Protein AF-A0A450VSS5-F1 (afdb_monomer)

Sequence (77 aa):
MPTYIYETIPEDSSMEPRRFEVEQRMADDPLTTDPDTGLPVRRVISGGVGFLAGGDMGYASEPAGGSCCNTGMCGCG

Mean predicted aligned error: 14.59 Å

Secondary structure (DSSP, 8-state):
--EEEEEE--SSTTSPPPEEEEE--TTSPPP-B-TTT--BEEEE-SSS-----SS----------------------

Radius of gyration: 18.78 Å; Cα contacts (8 Å, |Δi|>4): 73; chains: 1; bounding box: 42×48×41 Å

Foldseek 3Di:
DDKWKKWFDDPDPPDDIDIDIDDDDPPDDDDQADPPPRTGMDTDDPDDDDPPPDDDDDPDDDDPDDPDDDDDDDDDD

pLDDT: mean 71.65, std 20.15, range [39.22, 93.06]

Nearest PDB structures (foldseek):
  3ir9-assembly1_A  TM=4.479E-01  e=1.567E+00  Methanosarcina mazei
  3ir9-assembly1_B  TM=4.475E-01  e=1.793E+00  Methanosarcina mazei
  6v92-assembly1_O  TM=3.586E-01  e=2.688E+00  Saccharomyces cerevisiae S288C

Solvent-accessible surface area (backbone atoms only — not comparable to full-atom values): 5526 Å² total; per-residue (Å²): 121,53,71,43,42,34,33,40,54,61,88,49,91,88,52,80,66,51,76,50,80,42,79,45,54,93,88,53,81,80,70,56,54,37,90,90,78,67,40,42,34,43,75,55,72,95,77,74,92,76,90,76,83,78,78,92,74,76,96,72,92,69,78,87,71,78,92,70,87,82,86,87,84,82,84,92,134

Organism: NCBI:txid2126335

Structure (mmCIF, N/CA/C/O backbone):
data_AF-A0A450VSS5-F1
#
_entry.id   AF-A0A450VSS5-F1
#
loop_
_atom_site.group_PDB
_atom_site.id
_atom_site.type_symbol
_atom_site.label_atom_id
_atom_site.label_alt_id
_atom_site.label_comp_id
_atom_site.label_asym_id
_atom_site.label_entity_id
_atom_site.label_seq_id
_atom_site.pdbx_PDB_ins_code
_atom_site.Cartn_x
_atom_site.Cartn_y
_atom_site.Cartn_z
_atom_site.occupancy
_atom_site.B_iso_or_equiv
_atom_site.auth_seq_id
_atom_site.auth_comp_id
_atom_site.auth_asym_id
_atom_site.auth_atom_id
_atom_site.pdbx_PDB_model_num
ATOM 1 N N . MET A 1 1 ? 11.654 -12.144 -1.369 1.00 81.56 1 MET A N 1
ATOM 2 C CA . MET A 1 1 ? 10.342 -11.587 -1.761 1.00 81.56 1 MET A CA 1
ATOM 3 C C . MET A 1 1 ? 10.389 -10.103 -1.449 1.00 81.56 1 MET A C 1
ATOM 5 O O . MET A 1 1 ? 10.927 -9.788 -0.396 1.00 81.56 1 MET A O 1
ATOM 9 N N . PRO A 1 2 ? 9.968 -9.193 -2.339 1.00 88.12 2 PRO A N 1
ATOM 10 C CA . PRO A 1 2 ? 9.810 -7.796 -1.956 1.00 88.12 2 PRO A CA 1
ATOM 11 C C . PRO A 1 2 ? 8.589 -7.609 -1.048 1.00 88.12 2 PRO A C 1
ATOM 13 O O . PRO A 1 2 ? 7.575 -8.293 -1.197 1.00 88.12 2 PRO A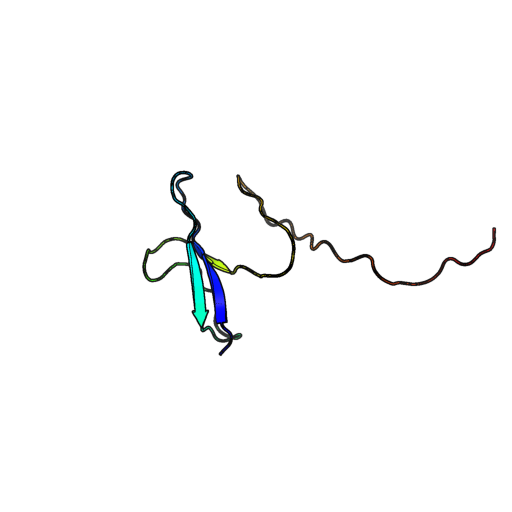 O 1
ATOM 16 N N . THR A 1 3 ? 8.702 -6.652 -0.134 1.00 91.25 3 THR A N 1
ATOM 17 C CA . THR A 1 3 ? 7.606 -6.203 0.724 1.00 91.25 3 THR A CA 1
ATOM 18 C C . THR A 1 3 ? 7.073 -4.890 0.175 1.00 91.25 3 THR A C 1
ATOM 20 O O . THR A 1 3 ? 7.833 -3.945 -0.040 1.00 91.25 3 THR A O 1
ATOM 23 N N . TYR A 1 4 ? 5.770 -4.833 -0.071 1.00 90.00 4 TYR A N 1
ATOM 24 C CA . TYR A 1 4 ? 5.078 -3.632 -0.517 1.00 90.00 4 TYR A CA 1
ATOM 25 C C . TYR A 1 4 ? 4.190 -3.092 0.593 1.00 90.00 4 TYR A C 1
ATOM 27 O O . TYR A 1 4 ? 3.649 -3.854 1.388 1.00 90.00 4 TYR A O 1
ATOM 35 N N . ILE A 1 5 ? 4.007 -1.775 0.615 1.00 91.44 5 ILE A N 1
ATOM 36 C CA . ILE A 1 5 ? 3.067 -1.124 1.525 1.00 91.44 5 ILE A CA 1
ATOM 37 C C . ILE A 1 5 ? 1.737 -0.974 0.793 1.00 91.44 5 ILE A C 1
ATOM 39 O O . ILE A 1 5 ? 1.698 -0.452 -0.321 1.00 91.44 5 ILE A O 1
ATOM 43 N N . TYR A 1 6 ? 0.655 -1.413 1.418 1.00 91.38 6 TYR A N 1
ATOM 44 C CA . TYR A 1 6 ? -0.714 -1.193 0.970 1.00 91.38 6 TYR A CA 1
ATOM 45 C C . TYR A 1 6 ? -1.446 -0.268 1.946 1.00 91.38 6 TYR A C 1
ATOM 47 O O . TYR A 1 6 ? -1.092 -0.182 3.121 1.00 91.38 6 TYR A O 1
ATOM 55 N N . GLU A 1 7 ? -2.449 0.448 1.444 1.00 91.31 7 GLU A N 1
ATOM 56 C CA . GLU A 1 7 ? -3.330 1.331 2.209 1.00 91.31 7 GLU A CA 1
ATOM 57 C C . GLU A 1 7 ? -4.790 0.979 1.911 1.00 91.31 7 GLU A C 1
ATOM 59 O O . GLU A 1 7 ? -5.149 0.833 0.739 1.00 91.31 7 GLU A O 1
ATOM 64 N N . THR A 1 8 ? -5.621 0.835 2.948 1.00 92.06 8 THR A N 1
ATOM 65 C CA . THR A 1 8 ? -7.070 0.646 2.782 1.00 92.06 8 THR A CA 1
ATOM 66 C C . THR A 1 8 ? -7.744 1.937 2.334 1.00 92.06 8 THR A C 1
ATOM 68 O O . THR A 1 8 ? -7.357 3.033 2.734 1.00 92.06 8 THR A O 1
ATOM 71 N N . ILE A 1 9 ? -8.780 1.801 1.512 1.00 88.50 9 ILE A N 1
ATOM 72 C CA . ILE A 1 9 ? -9.599 2.895 0.996 1.00 88.50 9 ILE A CA 1
ATOM 73 C C . ILE A 1 9 ? -11.001 2.724 1.594 1.00 88.50 9 ILE A C 1
ATOM 75 O O . ILE A 1 9 ? -11.833 2.029 1.017 1.00 88.50 9 ILE A O 1
ATOM 79 N N . PRO A 1 10 ? -11.272 3.279 2.783 1.00 85.44 10 PRO A N 1
ATOM 80 C CA . PRO A 1 10 ? -12.626 3.273 3.314 1.00 85.44 10 PRO A CA 1
ATOM 81 C C . PRO A 1 10 ? -13.562 4.104 2.425 1.00 85.44 10 PRO A C 1
ATOM 83 O O . PRO A 1 10 ? -13.183 5.172 1.944 1.00 85.44 10 PRO A O 1
ATOM 86 N N . GLU A 1 11 ? -14.786 3.617 2.214 1.00 82.00 11 GLU A N 1
ATOM 87 C CA . GLU A 1 11 ? -15.829 4.356 1.485 1.00 82.00 11 GLU A CA 1
ATOM 88 C C . GLU A 1 11 ? -16.397 5.506 2.331 1.00 82.00 11 GLU A C 1
ATOM 90 O O . GLU A 1 11 ? -16.740 6.569 1.813 1.00 82.00 11 GLU A O 1
ATOM 95 N N . ASP A 1 12 ? -16.437 5.317 3.651 1.00 82.06 12 ASP A N 1
ATOM 96 C CA . ASP A 1 12 ? -16.850 6.334 4.606 1.00 82.06 12 ASP A CA 1
ATOM 97 C C . ASP A 1 12 ? -15.697 7.275 4.955 1.00 82.06 12 ASP A C 1
ATOM 99 O O . ASP A 1 12 ? -14.671 6.866 5.500 1.00 82.06 12 ASP A O 1
ATOM 103 N N . SER A 1 13 ? -15.920 8.578 4.778 1.00 74.12 13 SER A N 1
ATOM 104 C CA . SER A 1 13 ? -14.973 9.628 5.178 1.00 74.12 13 SER A CA 1
ATOM 105 C C . SER A 1 13 ? -14.717 9.702 6.690 1.00 74.12 13 SER A C 1
ATOM 107 O O . SER A 1 13 ? -13.839 10.440 7.129 1.00 74.12 13 SER A O 1
ATOM 109 N N . SER A 1 14 ? -15.508 8.990 7.499 1.00 82.75 14 SER A N 1
ATOM 110 C CA . SER A 1 14 ? -15.318 8.877 8.949 1.00 82.75 14 SER A CA 1
ATOM 111 C C . SER A 1 14 ? -14.362 7.754 9.354 1.00 82.75 14 SER A C 1
ATOM 113 O O . SER A 1 14 ? -13.971 7.707 10.518 1.00 82.75 14 SER A O 1
ATOM 115 N N . MET A 1 15 ? -13.996 6.851 8.439 1.00 82.00 15 MET A N 1
ATOM 116 C CA . MET A 1 15 ? -13.033 5.787 8.709 1.00 82.00 15 MET A CA 1
ATOM 117 C C . MET A 1 15 ? -11.627 6.205 8.274 1.00 82.00 15 MET A C 1
ATOM 119 O O . MET A 1 15 ? -11.424 6.763 7.197 1.00 82.00 15 MET A O 1
ATOM 123 N N . GLU A 1 16 ? -10.639 5.909 9.115 1.00 84.88 16 GLU A N 1
ATOM 124 C CA . GLU A 1 16 ? -9.239 6.218 8.829 1.00 84.88 16 GLU A CA 1
ATOM 125 C C . GLU A 1 16 ? -8.597 5.114 7.964 1.00 84.88 16 GLU A C 1
ATOM 127 O O . GLU A 1 16 ? -8.757 3.925 8.260 1.00 84.88 16 GLU A O 1
ATOM 132 N N . PRO A 1 17 ? -7.851 5.468 6.901 1.00 87.12 17 PRO A N 1
ATOM 133 C CA . PRO A 1 17 ? -7.130 4.491 6.093 1.00 87.12 17 PRO A CA 1
ATOM 134 C C . PRO A 1 17 ? -5.987 3.856 6.900 1.00 87.12 17 PRO A C 1
ATOM 136 O O . PRO A 1 17 ? -5.175 4.556 7.510 1.00 87.12 17 PRO A O 1
ATOM 139 N N . ARG A 1 18 ? -5.880 2.521 6.877 1.00 89.19 18 ARG A N 1
ATOM 140 C CA . ARG A 1 18 ? -4.792 1.771 7.526 1.00 89.19 18 ARG A CA 1
ATOM 141 C C . ARG A 1 18 ? -3.722 1.416 6.507 1.00 89.19 18 ARG A C 1
ATOM 143 O O . ARG A 1 18 ? -4.043 1.011 5.392 1.00 89.19 18 ARG A O 1
ATOM 150 N N . ARG A 1 19 ? -2.455 1.485 6.916 1.00 91.50 19 ARG A N 1
ATOM 151 C CA . ARG A 1 19 ? -1.316 1.015 6.116 1.00 91.50 19 ARG A CA 1
ATOM 152 C C . ARG A 1 19 ? -0.763 -0.283 6.673 1.00 91.50 19 ARG A C 1
ATOM 154 O O . ARG A 1 19 ? -0.666 -0.432 7.888 1.00 91.50 19 ARG A O 1
ATOM 161 N N . PHE A 1 20 ? -0.386 -1.194 5.789 1.00 90.88 20 PHE A N 1
ATOM 162 C CA . PHE A 1 20 ? 0.187 -2.480 6.166 1.00 90.88 20 PHE A CA 1
ATOM 163 C C . PHE A 1 20 ? 1.171 -2.983 5.110 1.00 90.88 20 PHE A C 1
ATOM 165 O O . PHE A 1 20 ? 1.149 -2.557 3.956 1.00 90.88 20 PHE A O 1
ATOM 172 N N . GLU A 1 21 ? 2.059 -3.873 5.535 1.00 92.56 21 GLU A N 1
ATOM 173 C CA . GLU A 1 21 ? 3.104 -4.459 4.703 1.00 92.56 21 GLU A CA 1
ATOM 174 C C . GLU A 1 21 ? 2.671 -5.834 4.191 1.00 92.56 21 GLU A C 1
ATOM 176 O O . GLU A 1 21 ? 2.139 -6.648 4.943 1.00 92.56 21 GLU A O 1
ATOM 181 N N . VAL A 1 22 ? 2.909 -6.095 2.906 1.00 91.12 22 VAL A N 1
ATOM 182 C CA . VAL A 1 22 ? 2.579 -7.358 2.242 1.00 91.12 22 VAL A CA 1
ATOM 183 C C . VAL A 1 22 ? 3.797 -7.862 1.488 1.00 91.12 22 VAL A C 1
ATOM 185 O O . VAL A 1 22 ? 4.303 -7.197 0.581 1.00 91.12 22 VAL A O 1
ATOM 188 N N . GLU A 1 23 ? 4.250 -9.062 1.836 1.00 91.75 23 GLU A N 1
ATOM 189 C CA . GLU A 1 23 ? 5.244 -9.788 1.051 1.00 91.75 23 GLU A CA 1
ATOM 190 C C . GLU A 1 23 ? 4.583 -10.357 -0.211 1.00 91.75 23 GLU A C 1
ATOM 192 O O . GLU A 1 23 ? 3.702 -11.211 -0.137 1.00 91.75 23 GLU A O 1
ATOM 197 N N . GLN A 1 24 ? 5.004 -9.898 -1.390 1.00 89.06 24 GLN A N 1
ATOM 198 C CA . GLN A 1 24 ? 4.413 -10.301 -2.671 1.00 89.06 24 GLN A CA 1
ATOM 199 C C . GLN A 1 24 ? 5.514 -10.519 -3.711 1.00 89.06 24 GLN A C 1
ATOM 201 O O . GLN A 1 24 ? 6.520 -9.815 -3.701 1.00 89.06 24 GLN A O 1
ATOM 206 N N . ARG A 1 25 ? 5.368 -11.478 -4.636 1.00 90.56 25 ARG A N 1
ATOM 207 C CA . ARG A 1 25 ? 6.320 -11.594 -5.756 1.00 90.56 25 ARG A CA 1
ATOM 208 C C . ARG A 1 25 ? 6.079 -10.483 -6.765 1.00 90.56 25 ARG A C 1
ATOM 210 O O . ARG A 1 25 ? 4.947 -10.115 -7.027 1.00 90.56 25 ARG A O 1
ATOM 217 N N . MET A 1 26 ? 7.141 -10.036 -7.434 1.00 85.62 26 MET A N 1
ATOM 218 C CA . MET A 1 26 ? 7.018 -9.049 -8.520 1.00 85.62 26 MET A CA 1
ATOM 219 C C . MET A 1 26 ? 6.164 -9.533 -9.703 1.00 85.62 26 MET A C 1
ATOM 221 O O . MET A 1 26 ? 5.689 -8.709 -10.473 1.00 85.62 26 MET A O 1
ATOM 225 N N . ALA A 1 27 ? 6.027 -10.853 -9.870 1.00 89.19 27 ALA A N 1
ATOM 226 C CA . ALA A 1 27 ? 5.242 -11.471 -10.936 1.00 89.19 27 ALA A CA 1
ATOM 227 C C . ALA A 1 27 ? 3.779 -11.734 -10.545 1.00 89.19 27 ALA A C 1
ATOM 229 O O . ALA A 1 27 ? 2.996 -12.103 -11.414 1.00 89.19 27 ALA A O 1
ATOM 230 N N . ASP A 1 28 ? 3.434 -11.603 -9.261 1.00 88.25 28 ASP A N 1
ATOM 231 C CA . ASP A 1 28 ? 2.057 -11.762 -8.800 1.00 88.25 28 ASP A CA 1
ATOM 232 C C . ASP A 1 28 ? 1.295 -10.444 -9.016 1.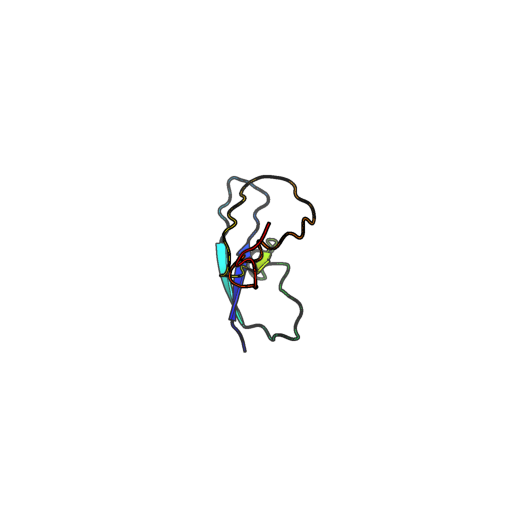00 88.25 28 ASP A C 1
ATOM 234 O O . ASP A 1 28 ? 1.866 -9.351 -8.918 1.00 88.25 28 ASP A O 1
ATOM 238 N N . ASP A 1 29 ? -0.003 -10.549 -9.294 1.00 90.00 29 ASP A N 1
ATOM 239 C CA . ASP A 1 29 ? -0.876 -9.385 -9.416 1.00 90.00 29 ASP A CA 1
ATOM 240 C C . ASP A 1 29 ? -0.971 -8.607 -8.090 1.00 90.00 29 ASP A C 1
ATOM 242 O O . ASP A 1 29 ? -0.946 -9.200 -7.003 1.00 90.00 29 ASP A O 1
ATOM 246 N N . PRO A 1 30 ? -1.085 -7.268 -8.139 1.00 88.69 30 PRO A N 1
ATOM 247 C CA . PRO A 1 30 ? -1.224 -6.448 -6.943 1.00 88.69 30 PRO A CA 1
ATOM 248 C C . PRO A 1 30 ? -2.515 -6.774 -6.184 1.00 88.69 30 PRO A C 1
ATOM 250 O O . PRO A 1 30 ? -3.551 -7.085 -6.771 1.00 88.69 30 PRO A O 1
ATOM 253 N N . LEU A 1 31 ? -2.454 -6.663 -4.858 1.00 89.75 31 LEU A N 1
ATOM 254 C CA . LEU A 1 31 ? -3.607 -6.885 -3.996 1.00 89.75 31 LEU A CA 1
ATOM 255 C C . LEU A 1 31 ? -4.641 -5.769 -4.213 1.00 89.75 31 LEU A C 1
ATOM 257 O O . LEU A 1 31 ? -4.300 -4.588 -4.160 1.00 89.75 31 LEU A O 1
ATOM 261 N N . THR A 1 32 ? -5.899 -6.145 -4.443 1.00 91.00 32 THR A N 1
ATOM 262 C CA . THR A 1 32 ? -7.020 -5.203 -4.627 1.00 91.00 32 THR A CA 1
ATOM 263 C C . THR A 1 32 ? -7.893 -5.072 -3.387 1.00 91.00 32 THR A C 1
ATOM 265 O O . THR A 1 32 ? -8.580 -4.066 -3.217 1.00 91.00 32 THR A O 1
ATOM 268 N N . THR A 1 33 ? -7.875 -6.083 -2.519 1.00 91.19 33 THR A N 1
ATOM 269 C CA . THR A 1 33 ? -8.734 -6.171 -1.338 1.00 91.19 33 THR A CA 1
ATOM 270 C C . THR A 1 33 ? -7.941 -6.684 -0.152 1.00 91.19 33 THR A C 1
ATOM 272 O O . THR A 1 33 ? -7.165 -7.630 -0.269 1.00 91.19 33 THR A O 1
ATOM 275 N N . ASP A 1 34 ? -8.150 -6.055 0.993 1.00 89.56 34 ASP A N 1
ATOM 276 C CA . ASP A 1 34 ? -7.557 -6.455 2.252 1.00 89.56 34 ASP A CA 1
ATOM 277 C C . ASP A 1 34 ? -8.131 -7.800 2.740 1.00 89.56 34 ASP A C 1
ATOM 279 O O . ASP A 1 34 ? -9.348 -7.906 2.901 1.00 89.56 34 ASP A O 1
ATOM 283 N N . PRO A 1 35 ? -7.306 -8.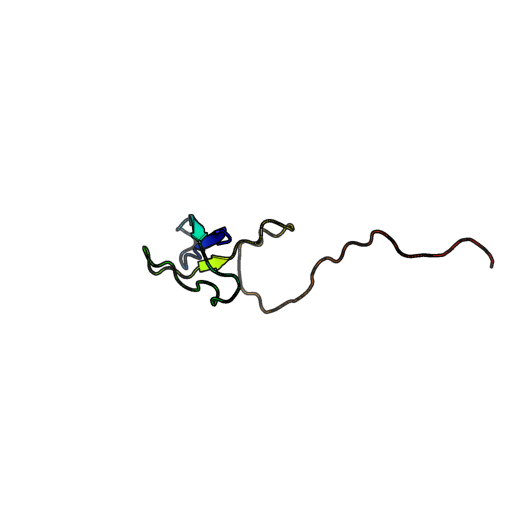828 3.004 1.00 86.69 35 PRO A N 1
ATOM 284 C CA . PRO A 1 35 ? -7.804 -10.143 3.400 1.00 86.69 35 PRO A CA 1
ATOM 285 C C . PRO A 1 35 ? -8.382 -10.186 4.823 1.00 86.69 35 PRO A C 1
ATOM 287 O O . PRO A 1 35 ? -9.173 -11.080 5.113 1.00 86.69 35 PRO A O 1
ATOM 290 N N . ASP A 1 36 ? -8.014 -9.249 5.705 1.00 86.75 36 ASP A N 1
ATOM 291 C CA . ASP A 1 36 ? -8.526 -9.210 7.082 1.00 86.75 36 ASP A CA 1
ATOM 292 C C . ASP 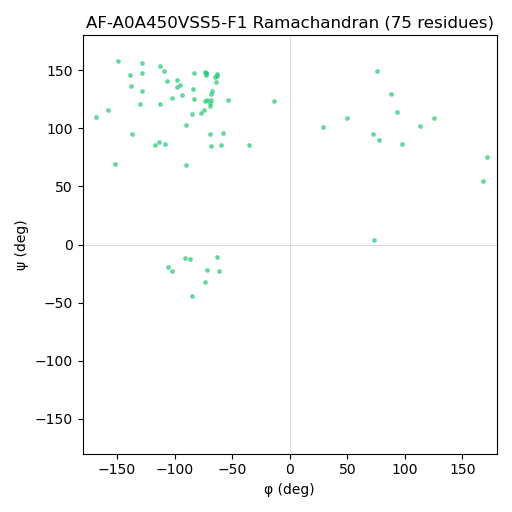A 1 36 ? -9.873 -8.481 7.182 1.00 86.75 36 ASP A C 1
ATOM 294 O O . ASP A 1 36 ? -10.780 -8.918 7.888 1.00 86.75 36 ASP A O 1
ATOM 298 N N . THR A 1 37 ? -9.995 -7.338 6.503 1.00 86.75 37 THR A N 1
ATOM 299 C CA . THR A 1 37 ? -11.136 -6.414 6.628 1.00 86.75 37 THR A CA 1
ATOM 300 C C . THR A 1 37 ? -12.092 -6.456 5.442 1.00 86.75 37 THR A C 1
ATOM 302 O O . THR A 1 37 ? -13.226 -6.002 5.564 1.00 86.75 37 THR A O 1
ATOM 305 N N . GLY A 1 38 ? -11.656 -6.973 4.290 1.00 89.44 38 GLY A N 1
ATOM 306 C CA . GLY A 1 38 ? -12.423 -6.944 3.044 1.00 89.44 38 GLY A CA 1
ATOM 307 C C . GLY A 1 38 ?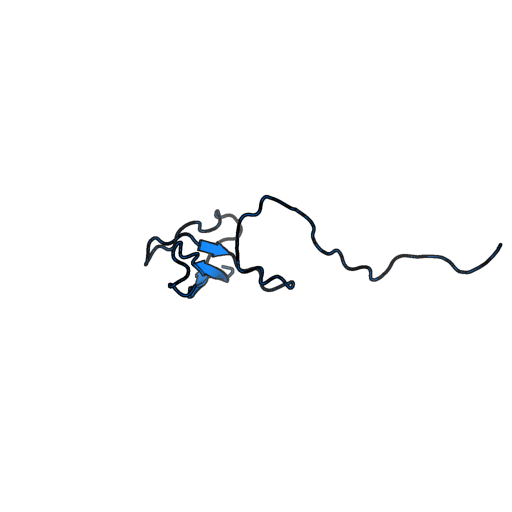 -12.496 -5.565 2.380 1.00 89.44 38 GLY A C 1
ATOM 308 O O . GLY A 1 38 ? -13.170 -5.419 1.362 1.00 89.44 38 GLY A O 1
ATOM 309 N N . LEU A 1 39 ? -11.815 -4.553 2.927 1.00 89.75 39 LEU A N 1
ATOM 310 C CA . LEU A 1 39 ? -11.798 -3.205 2.362 1.00 89.75 39 LEU A CA 1
ATOM 311 C C . LEU A 1 39 ? -10.958 -3.154 1.077 1.00 89.75 39 LEU A C 1
ATOM 313 O O . LEU A 1 39 ? -9.960 -3.875 0.965 1.00 89.75 39 LEU A O 1
ATOM 317 N N . PRO A 1 40 ? -11.307 -2.294 0.105 1.00 92.12 40 PRO A N 1
ATOM 318 C CA . PRO A 1 40 ? -10.470 -2.096 -1.069 1.00 92.12 40 PRO A CA 1
ATOM 319 C C . PRO A 1 40 ? -9.128 -1.484 -0.654 1.00 92.12 40 PRO A C 1
ATOM 321 O O . PRO A 1 40 ? -9.059 -0.670 0.268 1.00 92.12 40 PRO A O 1
ATOM 324 N N . VAL A 1 41 ? -8.048 -1.885 -1.321 1.0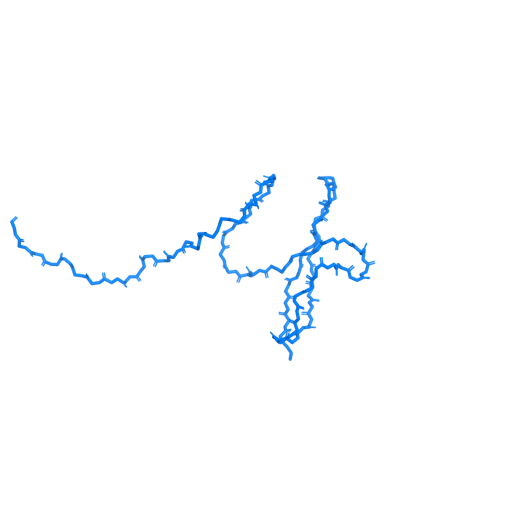0 93.06 41 VAL A N 1
ATOM 325 C CA . VAL A 1 41 ? -6.688 -1.419 -1.014 1.00 93.06 41 VAL A CA 1
ATOM 326 C C . VAL A 1 41 ? -5.974 -0.905 -2.252 1.00 93.06 41 VAL A C 1
ATOM 328 O O . VAL A 1 41 ? -6.259 -1.308 -3.378 1.00 93.06 41 VAL A O 1
ATOM 331 N N . ARG A 1 42 ? -4.989 -0.033 -2.033 1.00 89.19 42 ARG A N 1
ATOM 332 C CA . ARG A 1 42 ? -4.040 0.413 -3.059 1.00 89.19 42 ARG A CA 1
ATOM 333 C C . ARG A 1 42 ? -2.606 0.250 -2.592 1.00 89.19 42 ARG A C 1
ATOM 335 O O . ARG A 1 42 ? -2.303 0.438 -1.416 1.00 89.19 42 ARG A O 1
ATOM 342 N N . ARG A 1 43 ? -1.704 -0.039 -3.529 1.00 90.06 43 ARG A N 1
ATOM 343 C CA . ARG A 1 43 ? -0.265 -0.077 -3.258 1.00 90.06 43 ARG A CA 1
ATOM 344 C C . ARG A 1 43 ? 0.276 1.344 -3.098 1.00 90.06 43 ARG A C 1
ATOM 346 O O . ARG A 1 43 ? 0.162 2.159 -4.010 1.00 90.06 43 ARG A O 1
ATOM 353 N N . VAL A 1 44 ? 0.903 1.621 -1.963 1.00 87.94 44 VAL A N 1
ATOM 354 C CA . VAL A 1 44 ? 1.583 2.883 -1.670 1.00 87.94 44 VAL A CA 1
ATOM 355 C C . VAL A 1 44 ? 2.996 2.812 -2.235 1.00 87.94 44 VAL A C 1
ATOM 357 O O . VAL A 1 44 ? 3.838 2.050 -1.760 1.00 87.94 44 VAL A O 1
ATOM 360 N N . ILE A 1 45 ? 3.269 3.612 -3.265 1.00 81.50 45 ILE A N 1
ATOM 361 C CA . ILE A 1 45 ? 4.626 3.777 -3.788 1.00 81.50 45 ILE A CA 1
ATOM 362 C C . ILE A 1 45 ? 5.271 4.935 -3.029 1.00 81.50 45 ILE A C 1
ATOM 364 O O . ILE A 1 45 ? 4.966 6.101 -3.272 1.00 81.50 45 ILE A O 1
ATOM 368 N N . SER A 1 46 ? 6.150 4.613 -2.080 1.00 66.12 46 SER A N 1
ATOM 369 C CA . SER A 1 46 ? 6.957 5.603 -1.359 1.00 66.12 46 SER A CA 1
ATOM 370 C C . SER A 1 46 ? 7.975 6.233 -2.315 1.00 66.12 46 SER A C 1
ATOM 372 O O . SER A 1 46 ? 9.105 5.772 -2.430 1.00 66.12 46 SER A O 1
ATOM 374 N N . GLY A 1 47 ? 7.554 7.260 -3.053 1.00 54.44 47 GLY A N 1
ATOM 375 C CA . GLY A 1 47 ? 8.389 7.938 -4.040 1.00 54.44 47 GLY A CA 1
ATOM 376 C C . GLY A 1 47 ? 7.599 8.936 -4.881 1.00 54.44 47 GLY A C 1
ATOM 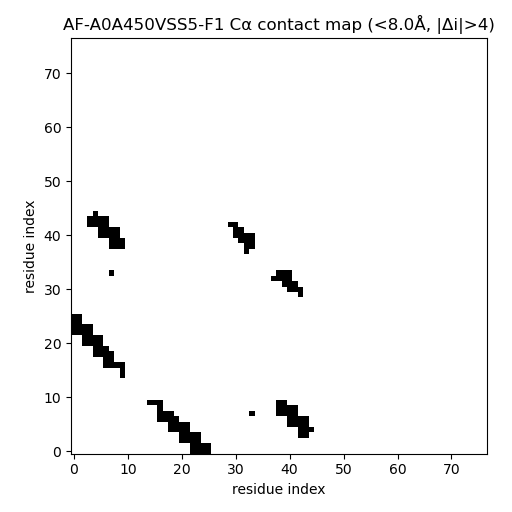377 O O . GLY A 1 47 ? 7.308 8.659 -6.036 1.00 54.44 47 GLY A O 1
ATOM 378 N N . GLY A 1 48 ? 7.268 10.094 -4.302 1.00 49.94 48 GLY A N 1
ATOM 379 C CA . GLY A 1 48 ? 6.687 11.229 -5.030 1.00 49.94 48 GLY A CA 1
ATOM 380 C C . GLY A 1 48 ? 5.364 11.716 -4.442 1.00 49.94 48 GLY A C 1
ATOM 381 O O . GLY A 1 48 ? 4.349 11.040 -4.522 1.00 49.94 48 GLY A O 1
ATOM 382 N N . VAL A 1 49 ? 5.428 12.894 -3.822 1.00 50.25 49 VAL A N 1
ATOM 383 C CA . VAL A 1 49 ? 4.341 13.816 -3.443 1.00 50.25 49 VAL A CA 1
ATOM 384 C C . VAL A 1 49 ? 2.962 13.557 -4.079 1.00 50.25 49 VAL A C 1
ATOM 386 O O . VAL A 1 49 ? 2.813 13.612 -5.294 1.00 50.25 49 VAL A O 1
ATOM 389 N N . GLY A 1 50 ? 1.927 13.370 -3.248 1.00 45.62 50 GLY A N 1
ATOM 390 C CA . GLY A 1 50 ? 0.542 13.316 -3.730 1.00 45.62 50 GLY A CA 1
ATOM 391 C C . GLY A 1 50 ? -0.487 12.810 -2.722 1.00 45.62 50 GLY A C 1
ATOM 392 O O . GLY A 1 50 ? -1.226 11.877 -3.017 1.00 45.62 50 GLY A O 1
ATOM 393 N N . PHE A 1 51 ? -0.568 13.416 -1.534 1.00 52.88 51 PHE A N 1
ATOM 394 C CA . PHE A 1 51 ? -1.824 13.387 -0.780 1.00 52.88 51 PHE A CA 1
ATOM 395 C C . PHE A 1 51 ? -2.840 14.255 -1.539 1.00 52.88 51 PHE A C 1
ATOM 397 O O . PHE A 1 51 ? -2.859 15.470 -1.373 1.00 52.88 51 PHE A O 1
ATOM 404 N N . LEU A 1 52 ? -3.669 13.638 -2.380 1.00 46.91 52 LEU A N 1
ATOM 405 C CA . LEU A 1 52 ? -4.939 14.213 -2.819 1.00 46.91 52 LEU A CA 1
ATOM 406 C C . LEU A 1 52 ? -6.038 13.403 -2.137 1.00 46.91 52 LEU A C 1
ATOM 408 O O . LEU A 1 52 ? -6.500 12.376 -2.628 1.00 46.91 52 LEU A O 1
ATOM 412 N N . ALA A 1 53 ? -6.365 13.826 -0.919 1.00 53.94 53 ALA A N 1
ATOM 413 C CA . ALA A 1 53 ? -7.607 13.444 -0.281 1.00 53.94 53 ALA A CA 1
ATOM 414 C C . ALA A 1 53 ? -8.742 14.190 -0.992 1.00 53.94 53 ALA A C 1
ATOM 416 O O . ALA A 1 53 ? -8.721 15.418 -1.053 1.00 53.94 53 ALA A O 1
ATOM 417 N N . GLY A 1 54 ? -9.727 13.442 -1.483 1.00 49.75 54 GLY A N 1
ATOM 418 C CA . GLY A 1 54 ? -11.036 13.981 -1.834 1.00 49.75 54 GLY A CA 1
ATOM 419 C C . GLY A 1 54 ? -11.360 13.962 -3.322 1.00 49.75 54 GLY A C 1
ATOM 420 O O . GLY A 1 54 ? -10.984 14.869 -4.051 1.00 49.75 54 GLY A O 1
ATOM 421 N N . GLY A 1 55 ? -12.181 12.982 -3.699 1.00 43.69 55 GLY A N 1
ATOM 422 C CA . GLY A 1 55 ? -13.059 13.066 -4.863 1.00 43.69 55 GLY A CA 1
ATOM 423 C C . GLY A 1 55 ? -12.436 12.610 -6.177 1.00 43.69 55 GLY A C 1
ATOM 424 O O . GLY A 1 55 ? -11.349 13.035 -6.535 1.00 43.69 55 GLY A O 1
ATOM 425 N N . ASP A 1 56 ? -13.166 11.724 -6.856 1.00 54.56 56 ASP A N 1
ATOM 426 C CA . ASP A 1 56 ? -13.230 11.573 -8.314 1.00 54.56 56 ASP A CA 1
ATOM 427 C C . ASP A 1 56 ? -11.978 11.981 -9.110 1.00 54.56 56 ASP A C 1
ATOM 429 O O . ASP A 1 56 ? -11.771 13.156 -9.380 1.00 54.56 56 ASP A O 1
ATOM 433 N N . MET A 1 57 ? -11.167 11.007 -9.528 1.00 43.69 57 MET A N 1
ATOM 434 C CA . MET A 1 57 ? -10.257 11.135 -10.676 1.00 43.69 57 MET A CA 1
ATOM 435 C C . MET A 1 57 ? -9.738 9.725 -10.987 1.00 43.69 57 MET A C 1
ATOM 437 O O . MET A 1 57 ? -9.055 9.097 -10.187 1.00 43.69 57 MET A O 1
ATOM 441 N N . GLY A 1 58 ? -10.129 9.101 -12.096 1.00 39.22 58 GLY A N 1
ATOM 442 C CA . GLY A 1 58 ? -9.896 9.668 -13.415 1.00 39.22 58 GLY A CA 1
ATOM 443 C C . GLY A 1 58 ? -8.405 9.533 -13.690 1.00 39.22 58 GLY A C 1
ATOM 444 O O . GLY A 1 58 ? -7.607 10.336 -13.228 1.00 39.22 58 GLY A O 1
ATOM 445 N N . TYR A 1 59 ? -8.053 8.455 -14.380 1.00 44.72 59 TYR A N 1
ATOM 446 C CA . TYR A 1 59 ? -6.780 8.173 -15.036 1.00 44.72 59 TYR A CA 1
ATOM 447 C C . TYR A 1 59 ? -6.138 9.444 -15.637 1.00 44.72 59 TYR A C 1
ATOM 449 O O . TYR A 1 59 ? -6.294 9.751 -16.810 1.00 44.72 59 TYR A O 1
ATOM 457 N N . ALA A 1 60 ? -5.379 10.199 -14.854 1.00 41.16 60 ALA A N 1
ATOM 458 C CA . ALA A 1 60 ? -4.530 11.264 -15.367 1.00 41.16 60 ALA A CA 1
ATOM 459 C C . ALA A 1 60 ? -3.091 10.885 -15.047 1.00 41.16 60 ALA A C 1
ATOM 461 O O . ALA A 1 60 ? -2.518 11.194 -14.006 1.00 41.16 60 ALA A O 1
ATOM 462 N N . SER A 1 61 ? -2.543 10.103 -15.966 1.00 46.22 61 SER A N 1
ATOM 463 C CA . SER A 1 61 ? -1.119 9.908 -16.141 1.00 46.22 61 SER A CA 1
ATOM 464 C C . SER A 1 61 ? -0.444 11.253 -16.396 1.00 46.22 61 SER A C 1
ATOM 466 O O . SER A 1 61 ? -0.376 11.686 -17.539 1.00 46.22 61 SER A O 1
ATOM 468 N N . GLU A 1 62 ? 0.102 11.871 -15.358 1.00 46.78 62 GLU A N 1
ATOM 469 C CA . GLU A 1 62 ? 1.193 12.834 -15.493 1.00 46.78 62 GLU A CA 1
ATOM 470 C C . GLU A 1 62 ? 2.216 12.559 -14.384 1.00 46.78 62 GLU A C 1
ATOM 472 O O . GLU A 1 62 ? 2.049 13.012 -13.251 1.00 46.78 62 GLU A O 1
ATOM 477 N N . PRO A 1 63 ? 3.283 11.783 -14.652 1.00 48.62 63 PRO A N 1
ATOM 478 C CA . PRO A 1 63 ? 4.427 11.802 -13.766 1.00 48.62 63 PRO A CA 1
ATOM 479 C C . PRO A 1 63 ? 5.095 13.166 -13.937 1.00 48.62 63 PRO A C 1
ATOM 481 O O . PRO A 1 63 ? 5.504 13.532 -15.040 1.00 48.62 63 PRO A O 1
ATOM 484 N N . ALA A 1 64 ? 5.214 13.911 -12.839 1.00 47.28 64 ALA A N 1
ATOM 485 C CA . ALA A 1 64 ? 6.100 15.060 -12.734 1.00 47.28 64 ALA A CA 1
ATOM 486 C C . ALA A 1 64 ? 7.543 14.588 -12.991 1.00 47.28 64 ALA A 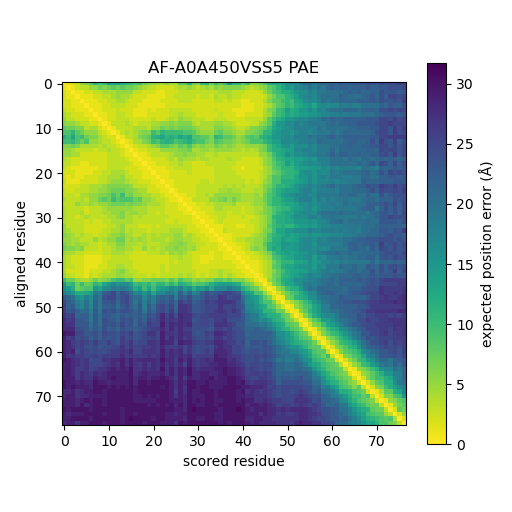C 1
ATOM 488 O O . ALA A 1 64 ? 8.277 14.200 -12.082 1.00 47.28 64 ALA A O 1
ATOM 489 N N . GLY A 1 65 ? 7.913 14.542 -14.269 1.00 41.91 65 GLY A N 1
ATOM 490 C CA . GLY A 1 65 ? 9.243 14.220 -14.747 1.00 41.91 65 GLY A CA 1
ATOM 491 C C . GLY A 1 65 ? 10.187 15.351 -14.376 1.00 41.91 65 GLY A C 1
ATOM 492 O O . GLY A 1 65 ? 9.995 16.497 -14.780 1.00 41.91 65 GLY A O 1
ATOM 493 N N . GLY A 1 66 ? 11.197 15.019 -13.575 1.00 45.88 66 GLY A N 1
ATOM 494 C CA . GLY A 1 66 ? 12.245 15.938 -13.170 1.00 45.88 66 GLY A CA 1
ATOM 495 C C . GLY A 1 66 ? 12.906 16.605 -14.373 1.00 45.88 66 GLY A C 1
ATOM 496 O O . GLY A 1 66 ? 13.449 15.941 -15.250 1.00 45.88 66 GLY A O 1
ATOM 497 N N . SER A 1 67 ? 12.910 17.935 -14.380 1.00 46.16 67 SER A N 1
ATOM 498 C CA 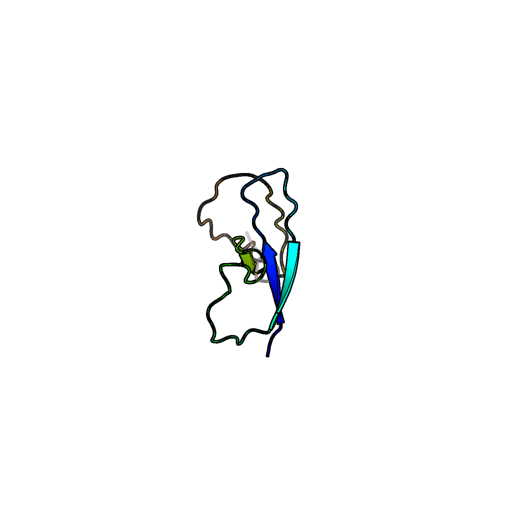. SER A 1 67 ? 13.762 18.717 -15.271 1.00 46.16 67 SER A CA 1
ATOM 499 C C . SER A 1 67 ? 15.095 18.987 -14.573 1.00 46.16 67 SER A C 1
ATOM 501 O O . SER A 1 67 ? 15.411 20.116 -14.200 1.00 46.16 67 SER A O 1
ATOM 503 N N . CYS A 1 68 ? 15.880 17.930 -14.381 1.00 47.09 68 CYS A N 1
ATOM 504 C CA . CYS A 1 68 ? 17.320 18.035 -14.217 1.00 47.09 68 CYS A CA 1
ATOM 505 C C . CYS A 1 68 ? 17.975 17.382 -15.443 1.00 47.09 68 CYS A C 1
ATOM 507 O O . CYS A 1 68 ? 17.771 16.206 -15.723 1.00 47.09 68 CYS A O 1
ATOM 509 N N . CYS A 1 69 ? 18.771 18.184 -16.156 1.00 52.53 69 CYS A N 1
ATOM 510 C CA . CYS A 1 69 ? 19.711 17.771 -17.201 1.00 52.53 69 CYS A CA 1
ATOM 511 C C . CYS A 1 69 ? 19.115 17.421 -18.585 1.00 52.53 69 CYS A C 1
ATOM 513 O O . CYS A 1 69 ? 18.948 16.247 -18.899 1.00 52.53 69 CYS A O 1
ATOM 515 N N . ASN A 1 70 ? 18.992 18.402 -19.495 1.00 42.16 70 ASN A N 1
ATOM 516 C CA . ASN A 1 70 ? 19.630 18.234 -20.812 1.00 42.16 70 ASN A CA 1
ATOM 517 C C . ASN A 1 70 ? 19.899 19.558 -21.558 1.00 42.16 70 ASN A C 1
ATOM 519 O O . ASN A 1 70 ? 18.982 20.268 -21.946 1.00 42.16 70 ASN A O 1
ATOM 523 N N . THR A 1 71 ? 21.194 19.815 -21.753 1.00 51.62 71 THR A N 1
ATOM 524 C CA . THR A 1 71 ? 21.854 20.346 -22.956 1.00 51.62 71 THR A CA 1
ATOM 525 C C . THR A 1 71 ? 21.315 21.603 -23.639 1.00 51.62 71 THR A C 1
ATOM 527 O O . THR A 1 71 ? 20.394 21.564 -24.445 1.00 51.62 71 THR A O 1
ATOM 530 N N . GLY A 1 72 ? 22.105 22.669 -23.482 1.00 51.25 72 GLY A N 1
ATOM 531 C CA . GLY A 1 72 ? 22.518 23.485 -24.622 1.00 51.25 72 GLY A CA 1
ATOM 532 C C . GLY A 1 72 ? 21.707 24.749 -24.856 1.00 51.25 72 GLY A C 1
ATOM 533 O O . GLY A 1 72 ? 20.839 24.768 -25.712 1.00 51.25 72 GLY A O 1
ATOM 534 N N . MET A 1 73 ? 22.088 25.843 -24.195 1.00 53.56 73 MET A N 1
ATOM 535 C CA . MET A 1 73 ? 21.990 27.160 -24.828 1.00 53.56 73 MET A CA 1
ATOM 536 C C . MET A 1 73 ? 23.059 28.101 -24.258 1.00 53.56 73 MET A C 1
ATOM 538 O O . MET A 1 73 ? 22.795 29.049 -23.524 1.00 53.56 73 MET A O 1
ATOM 542 N N . CYS A 1 74 ? 24.311 27.795 -24.596 1.00 56.75 74 CYS A N 1
ATOM 543 C CA . CYS A 1 74 ? 25.339 28.816 -24.718 1.00 56.75 74 CYS A CA 1
ATOM 544 C C . CYS A 1 74 ? 25.125 29.535 -26.059 1.00 56.75 74 CYS A C 1
ATOM 546 O O . CYS A 1 74 ? 25.354 28.924 -27.094 1.00 56.75 74 CYS A O 1
ATOM 548 N N . GLY A 1 75 ? 24.758 30.817 -26.018 1.00 47.19 75 GLY A N 1
ATOM 549 C CA . GLY A 1 75 ? 25.225 31.841 -26.960 1.00 47.19 75 GLY A CA 1
ATOM 550 C C . GLY A 1 75 ? 24.674 31.907 -28.398 1.00 47.19 75 GLY A C 1
ATOM 551 O O . GLY A 1 75 ? 24.457 30.907 -29.069 1.00 47.19 75 GLY A O 1
ATOM 552 N N . CYS A 1 76 ? 24.656 33.160 -28.875 1.00 45.09 76 CYS A N 1
ATOM 553 C CA . CYS A 1 76 ? 24.580 33.668 -30.255 1.00 45.09 76 CYS A CA 1
ATOM 554 C C . CYS A 1 76 ? 23.183 33.995 -30.823 1.00 45.09 76 CYS A C 1
ATOM 556 O O . CYS A 1 76 ? 22.364 33.111 -31.062 1.00 45.09 76 CYS A O 1
ATOM 558 N N . GLY A 1 77 ? 22.975 35.296 -31.075 1.00 41.31 77 GLY A N 1
ATOM 559 C CA . GLY A 1 77 ? 21.804 35.919 -31.693 1.00 41.31 77 GLY A CA 1
ATOM 560 C C . GLY A 1 77 ? 21.690 37.376 -31.279 1.00 41.31 77 GLY A C 1
ATOM 561 O O . GLY A 1 77 ? 20.812 37.653 -30.439 1.00 41.31 77 GLY A O 1
#